Protein AF-A0A453S088-F1 (afdb_monomer_lite)

Organism: Aegilops tauschii subsp. strangulata (NCBI:txid200361)

Secondary structure (DSSP, 8-state):
------HHHHHHHHHHHHHHHHHH-S-------TT--HHHHHHHHHHTTTT-------HHHHHHHHHHHHHHH--THHHHHHHH----

Structure (mmCIF, N/CA/C/O backbone):
data_AF-A0A453S088-F1
#
_entry.id   AF-A0A453S088-F1
#
loop_
_atom_site.group_PDB
_atom_site.id
_atom_site.type_symbol
_atom_site.label_atom_id
_atom_site.label_alt_id
_atom_site.label_comp_id
_atom_site.label_asym_id
_atom_site.label_entity_id
_atom_site.label_seq_id
_atom_site.pdbx_PDB_ins_code
_atom_site.Cartn_x
_atom_site.Cartn_y
_atom_site.Cartn_z
_atom_site.occupancy
_atom_site.B_iso_or_equiv
_atom_site.auth_seq_id
_atom_site.auth_comp_id
_atom_site.auth_asym_id
_atom_site.auth_atom_id
_atom_site.pdbx_PDB_model_num
ATOM 1 N N . MET A 1 1 ? 15.121 19.888 -1.683 1.00 48.75 1 MET A N 1
ATOM 2 C CA . MET A 1 1 ? 15.438 19.184 -0.417 1.00 48.75 1 MET A CA 1
ATOM 3 C C . MET A 1 1 ? 14.147 18.648 0.186 1.00 48.75 1 MET A C 1
ATOM 5 O O . MET A 1 1 ? 13.173 19.385 0.233 1.00 48.75 1 MET A O 1
ATOM 9 N N . ALA A 1 2 ? 14.090 17.373 0.577 1.00 68.44 2 ALA A N 1
ATOM 10 C CA . ALA A 1 2 ? 12.868 16.791 1.134 1.00 68.44 2 ALA A CA 1
ATOM 11 C C . ALA A 1 2 ? 12.667 17.241 2.590 1.00 68.44 2 ALA A C 1
ATOM 13 O O . ALA A 1 2 ? 13.550 17.044 3.424 1.00 68.44 2 ALA A O 1
ATOM 14 N N . ILE A 1 3 ? 11.498 17.811 2.894 1.00 77.25 3 ILE A N 1
ATOM 15 C CA . ILE A 1 3 ? 11.087 18.166 4.259 1.00 77.25 3 ILE A CA 1
ATOM 16 C C . ILE A 1 3 ? 11.136 16.902 5.125 1.00 77.25 3 ILE A C 1
ATOM 18 O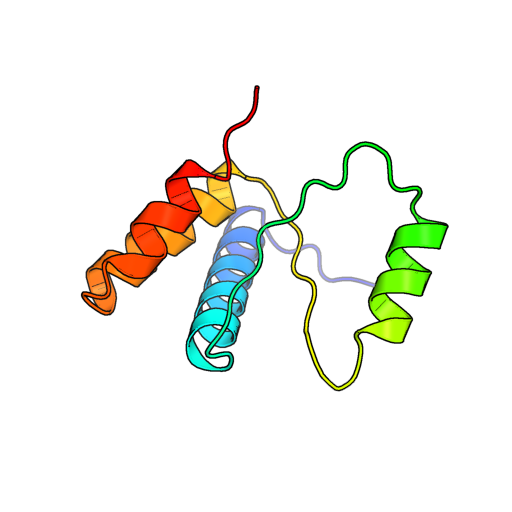 O . ILE A 1 3 ? 10.518 15.878 4.805 1.00 77.25 3 ILE A O 1
ATOM 22 N N . LYS A 1 4 ? 11.902 16.956 6.219 1.00 76.75 4 LYS A N 1
ATOM 23 C CA . LYS A 1 4 ? 12.150 15.815 7.105 1.00 76.75 4 LYS A CA 1
ATOM 24 C C . LYS A 1 4 ? 10.935 15.599 8.019 1.00 76.75 4 LYS A C 1
ATOM 26 O O . LYS A 1 4 ? 10.947 15.970 9.182 1.00 76.75 4 LYS A O 1
ATOM 31 N N . ARG A 1 5 ? 9.875 14.999 7.467 1.00 82.44 5 ARG A N 1
ATOM 32 C CA . ARG A 1 5 ? 8.652 14.642 8.208 1.00 82.44 5 ARG A CA 1
ATOM 33 C C . ARG A 1 5 ? 8.947 13.732 9.394 1.00 82.44 5 ARG A C 1
ATOM 35 O O . ARG A 1 5 ? 9.825 12.858 9.310 1.00 82.44 5 ARG A O 1
ATOM 42 N N . THR A 1 6 ? 8.167 13.885 10.459 1.00 90.06 6 THR A N 1
ATOM 43 C CA . THR A 1 6 ? 8.273 13.031 11.645 1.00 90.06 6 THR A CA 1
ATOM 44 C C . THR A 1 6 ? 7.919 11.577 11.310 1.00 90.06 6 THR A C 1
ATOM 46 O O . TH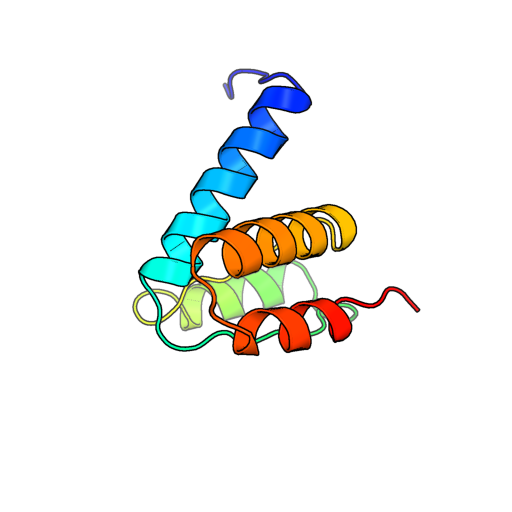R A 1 6 ? 7.254 11.265 10.315 1.00 90.06 6 THR A O 1
ATOM 49 N N . LYS A 1 7 ? 8.377 10.629 12.140 1.00 84.06 7 LYS A N 1
ATOM 50 C CA . LYS A 1 7 ? 8.055 9.200 11.952 1.00 84.06 7 LYS A CA 1
ATOM 51 C C . LYS A 1 7 ? 6.541 8.946 11.995 1.00 84.06 7 LYS A C 1
ATOM 53 O O . LYS A 1 7 ? 6.080 8.018 11.336 1.00 84.06 7 LYS A O 1
ATOM 58 N N . ALA A 1 8 ? 5.795 9.741 12.762 1.00 86.94 8 ALA A N 1
ATOM 59 C CA . ALA A 1 8 ? 4.344 9.641 12.877 1.00 86.94 8 ALA A CA 1
ATOM 60 C C . ALA A 1 8 ? 3.645 10.125 11.598 1.00 86.94 8 ALA A C 1
ATOM 62 O O . ALA A 1 8 ? 2.876 9.368 11.009 1.00 86.94 8 ALA A O 1
ATOM 63 N N . GLU A 1 9 ? 3.999 11.311 11.098 1.00 89.00 9 GLU A N 1
ATOM 64 C CA . GLU A 1 9 ? 3.450 11.863 9.849 1.00 89.00 9 GLU A CA 1
ATOM 65 C C . GLU A 1 9 ? 3.647 10.927 8.656 1.00 89.00 9 GLU A C 1
ATOM 67 O O . GLU A 1 9 ? 2.748 10.762 7.837 1.00 89.00 9 GLU A O 1
ATOM 72 N N . LYS A 1 10 ? 4.810 10.268 8.557 1.00 87.50 10 LYS A N 1
ATOM 73 C CA . LYS A 1 10 ? 5.070 9.299 7.481 1.00 87.50 10 LYS A CA 1
ATOM 74 C C . LYS A 1 10 ? 4.119 8.106 7.527 1.00 87.50 10 LYS A C 1
ATOM 76 O O . LYS A 1 10 ? 3.720 7.623 6.474 1.00 87.50 10 LYS A O 1
ATOM 81 N N . LYS A 1 11 ? 3.767 7.627 8.725 1.00 87.62 11 LYS A N 1
ATOM 82 C CA . LYS A 1 11 ? 2.815 6.520 8.890 1.00 87.62 11 LYS A CA 1
ATOM 83 C C . LYS A 1 11 ? 1.406 6.952 8.500 1.00 87.62 11 LYS A C 1
ATOM 85 O O . LYS A 1 11 ? 0.751 6.210 7.785 1.00 87.62 11 LYS A O 1
ATOM 90 N N . ILE A 1 12 ? 0.988 8.147 8.919 1.00 89.25 12 ILE A N 1
ATOM 91 C CA . ILE A 1 12 ? -0.336 8.702 8.597 1.00 89.25 12 ILE A CA 1
ATOM 92 C C . ILE A 1 12 ? -0.471 8.921 7.087 1.00 89.25 12 ILE A C 1
ATOM 94 O O . ILE A 1 12 ? -1.427 8.454 6.481 1.00 89.25 12 ILE A O 1
ATOM 98 N N . ALA A 1 13 ? 0.521 9.553 6.455 1.00 90.62 13 ALA A N 1
ATOM 99 C CA . ALA A 1 13 ? 0.506 9.780 5.012 1.00 90.62 13 ALA A CA 1
ATOM 100 C C . ALA A 1 13 ? 0.523 8.467 4.210 1.00 90.62 13 ALA A C 1
ATOM 102 O O . ALA A 1 13 ? -0.076 8.382 3.142 1.00 90.62 13 ALA A O 1
ATOM 103 N N . TYR A 1 14 ? 1.216 7.439 4.712 1.00 91.06 14 TYR A N 1
ATOM 104 C CA . TYR A 1 14 ? 1.211 6.118 4.088 1.00 91.06 14 TYR A CA 1
ATOM 105 C C . TYR A 1 14 ? -0.153 5.433 4.212 1.00 91.06 14 TYR A C 1
ATOM 107 O O . TYR A 1 14 ? -0.634 4.875 3.233 1.00 91.06 14 TYR A O 1
ATOM 115 N N . ASP A 1 15 ? -0.771 5.492 5.393 1.00 89.19 15 ASP A N 1
ATOM 116 C CA . ASP A 1 15 ? -2.097 4.925 5.659 1.00 89.19 15 ASP A CA 1
ATOM 117 C C . ASP A 1 15 ? -3.169 5.557 4.763 1.00 89.19 15 ASP A C 1
ATOM 119 O O . ASP A 1 15 ? -3.912 4.851 4.086 1.00 89.19 15 ASP A O 1
ATOM 123 N N . GLN A 1 16 ? -3.160 6.890 4.658 1.00 91.31 16 GLN A N 1
ATOM 124 C CA . GLN A 1 16 ? -4.040 7.627 3.749 1.00 91.31 16 GLN A CA 1
ATOM 125 C C . GLN A 1 16 ? -3.847 7.193 2.295 1.00 91.31 16 GLN A C 1
ATOM 127 O O . GLN A 1 16 ? -4.820 6.912 1.603 1.00 91.31 16 GLN A O 1
ATOM 132 N N . LYS A 1 17 ? -2.592 7.085 1.842 1.00 92.38 17 LYS A N 1
ATOM 133 C CA . LYS A 1 17 ? -2.290 6.657 0.474 1.00 92.38 17 LYS A CA 1
ATOM 134 C C . LYS A 1 17 ? -2.747 5.223 0.201 1.00 92.38 17 LYS A C 1
ATOM 136 O O . LYS A 1 17 ? -3.210 4.933 -0.894 1.00 92.38 17 LYS A O 1
ATOM 141 N N . LEU A 1 18 ? -2.587 4.321 1.167 1.00 90.88 18 LEU A N 1
ATOM 142 C CA . LEU A 1 18 ? -3.006 2.931 1.021 1.00 90.88 18 LEU A CA 1
ATOM 143 C C . LEU A 1 18 ? -4.533 2.827 0.955 1.00 90.88 18 LEU A C 1
ATOM 145 O O . LEU A 1 18 ? -5.029 2.149 0.064 1.00 90.88 18 LEU A O 1
ATOM 149 N N . CYS A 1 19 ? -5.262 3.527 1.832 1.00 89.12 19 CYS A N 1
ATOM 150 C CA . CYS A 1 19 ? -6.728 3.565 1.786 1.00 89.12 19 CYS A CA 1
ATOM 151 C C . CYS A 1 19 ? -7.237 4.078 0.432 1.00 89.12 19 CYS A C 1
ATOM 153 O O . CYS A 1 19 ? -8.073 3.427 -0.177 1.00 89.12 19 CYS A O 1
ATOM 155 N N . GLN A 1 20 ? -6.667 5.177 -0.076 1.00 91.19 20 GLN A N 1
ATOM 156 C CA . GLN A 1 20 ? -7.038 5.726 -1.387 1.00 91.19 20 GLN A CA 1
ATOM 157 C C . GLN A 1 20 ? -6.860 4.704 -2.516 1.00 91.19 20 GLN A C 1
ATOM 159 O O . GLN A 1 20 ? -7.752 4.535 -3.336 1.00 91.19 20 GLN A O 1
ATOM 164 N N . LEU A 1 21 ? -5.737 3.980 -2.536 1.00 90.88 21 LEU A N 1
ATOM 165 C CA . LEU A 1 21 ? -5.483 2.964 -3.562 1.00 90.88 21 LEU A CA 1
ATOM 166 C C . LEU A 1 21 ? -6.413 1.749 -3.440 1.00 90.88 21 LEU A C 1
ATOM 168 O O . LEU A 1 21 ? -6.755 1.150 -4.453 1.00 90.88 21 LEU A O 1
ATOM 172 N N . LEU A 1 22 ? -6.807 1.364 -2.223 1.00 87.12 22 LEU A N 1
ATOM 173 C CA . LEU A 1 22 ? -7.774 0.279 -2.025 1.00 87.12 22 LEU A CA 1
ATOM 174 C C . LEU A 1 22 ? -9.187 0.663 -2.481 1.00 87.12 22 LEU A C 1
ATOM 176 O O . LEU A 1 22 ? -9.940 -0.211 -2.891 1.00 87.12 22 LEU A O 1
ATOM 180 N N . GLU A 1 23 ? -9.542 1.945 -2.400 1.00 87.19 23 GLU A N 1
ATOM 181 C CA . GLU A 1 23 ? -10.829 2.462 -2.876 1.00 87.19 23 GLU A CA 1
ATOM 182 C C . GLU A 1 23 ? -10.838 2.672 -4.399 1.00 87.19 23 GLU A C 1
ATOM 184 O O . GLU A 1 23 ? -11.843 2.408 -5.054 1.00 87.19 23 GLU A O 1
ATOM 189 N N . GLU A 1 24 ? -9.720 3.126 -4.974 1.00 90.38 24 GLU A N 1
ATOM 190 C CA . GLU A 1 24 ? -9.585 3.410 -6.409 1.00 90.38 24 GLU A CA 1
ATOM 191 C C . GLU A 1 24 ? -9.528 2.135 -7.266 1.00 90.38 24 GLU A C 1
ATOM 193 O O . GLU A 1 24 ? -10.078 2.098 -8.368 1.00 90.38 24 GLU A O 1
ATOM 198 N N . TYR A 1 25 ? -8.880 1.077 -6.770 1.00 89.00 25 TYR A N 1
ATOM 199 C CA . TYR A 1 25 ? -8.653 -0.152 -7.529 1.00 89.00 25 TYR A CA 1
ATOM 200 C C . TYR A 1 25 ? -9.483 -1.321 -6.998 1.00 89.00 25 TYR A C 1
ATOM 202 O O . TYR A 1 25 ? -9.439 -1.671 -5.825 1.00 89.00 25 TYR A O 1
ATOM 210 N N . THR A 1 26 ? -10.173 -2.013 -7.905 1.00 86.00 26 THR A N 1
ATOM 211 C CA . THR A 1 26 ? -11.030 -3.164 -7.570 1.00 86.00 26 THR A CA 1
ATOM 212 C C . THR A 1 26 ? -10.260 -4.456 -7.297 1.00 86.00 26 THR A C 1
ATOM 214 O O . THR A 1 26 ? -10.806 -5.384 -6.705 1.00 86.00 26 THR A O 1
ATOM 217 N N . LYS A 1 27 ? -9.002 -4.551 -7.746 1.00 87.44 27 LYS A N 1
ATOM 218 C CA . LYS A 1 27 ? -8.166 -5.752 -7.620 1.00 87.44 27 LYS A CA 1
ATOM 219 C C . LYS A 1 27 ? -6.875 -5.431 -6.886 1.00 87.44 27 LYS A C 1
ATOM 221 O O . LYS A 1 27 ? -6.185 -4.471 -7.219 1.00 87.44 27 LYS A O 1
ATOM 226 N N . VAL A 1 28 ? -6.515 -6.294 -5.939 1.00 88.69 28 VAL A N 1
ATOM 227 C CA . VAL A 1 28 ? -5.285 -6.185 -5.150 1.00 88.69 28 VAL A CA 1
ATOM 228 C C . VAL A 1 28 ? -4.456 -7.453 -5.325 1.00 88.69 28 VAL A C 1
ATOM 230 O O . VAL A 1 28 ? -4.974 -8.561 -5.220 1.00 88.69 28 VAL A O 1
ATOM 233 N N . LEU A 1 29 ? -3.156 -7.283 -5.567 1.00 88.94 29 LEU A N 1
ATOM 234 C CA . LEU A 1 29 ? -2.186 -8.370 -5.674 1.00 88.94 29 LEU A CA 1
ATOM 235 C C . LEU A 1 29 ? -1.117 -8.212 -4.587 1.00 88.94 29 LEU A C 1
ATOM 237 O O . LEU A 1 29 ? -0.522 -7.143 -4.447 1.00 88.94 29 LEU A O 1
ATOM 241 N N . ILE A 1 30 ? -0.834 -9.290 -3.857 1.00 88.50 30 ILE A N 1
ATOM 242 C CA . ILE A 1 30 ? 0.324 -9.377 -2.962 1.00 88.50 30 ILE A CA 1
ATOM 243 C C . ILE A 1 30 ? 1.390 -10.221 -3.656 1.00 88.50 30 ILE A C 1
ATOM 245 O O . ILE A 1 30 ? 1.139 -11.366 -4.019 1.00 88.50 30 ILE A O 1
ATOM 249 N N . ALA A 1 31 ? 2.581 -9.649 -3.825 1.00 87.88 31 ALA A N 1
ATOM 250 C CA . ALA A 1 31 ? 3.724 -10.315 -4.435 1.00 87.88 31 ALA A CA 1
ATOM 251 C C . ALA A 1 31 ? 4.940 -10.269 -3.501 1.00 87.88 31 ALA A C 1
ATOM 253 O O . ALA A 1 31 ? 5.167 -9.276 -2.805 1.00 87.88 31 ALA A O 1
ATOM 254 N N . VAL A 1 32 ? 5.730 -11.343 -3.513 1.00 87.38 32 VAL A N 1
ATOM 255 C CA . VAL A 1 32 ? 7.012 -11.441 -2.800 1.00 87.38 32 VAL A CA 1
ATOM 256 C C . VAL A 1 32 ? 8.112 -10.837 -3.674 1.00 87.38 32 VAL A C 1
ATOM 258 O O . VAL A 1 32 ? 8.160 -11.094 -4.874 1.00 87.38 32 VAL A O 1
ATOM 261 N N . ALA A 1 33 ? 8.992 -10.025 -3.084 1.00 87.00 33 ALA A N 1
ATOM 262 C CA . ALA A 1 33 ? 10.016 -9.268 -3.810 1.00 87.00 33 ALA A CA 1
ATOM 263 C C . ALA A 1 33 ? 11.458 -9.586 -3.358 1.00 87.00 33 ALA A C 1
ATOM 265 O O . ALA A 1 33 ? 12.350 -8.767 -3.561 1.00 87.00 33 ALA A O 1
ATOM 266 N N . ASP A 1 34 ? 11.694 -10.756 -2.754 1.00 86.69 34 ASP A N 1
ATOM 267 C CA . ASP A 1 34 ? 12.965 -11.091 -2.085 1.00 86.69 34 ASP A CA 1
ATOM 268 C C . ASP A 1 34 ? 14.158 -11.214 -3.046 1.00 86.69 34 ASP A C 1
ATOM 270 O O . ASP A 1 34 ? 15.275 -10.837 -2.706 1.00 86.69 34 ASP A O 1
ATOM 274 N N . ASN A 1 35 ? 13.912 -11.666 -4.279 1.00 87.94 35 ASN A N 1
ATOM 275 C CA . ASN A 1 35 ? 14.955 -11.922 -5.279 1.00 87.94 35 ASN A CA 1
ATOM 276 C C . ASN A 1 35 ? 14.933 -10.909 -6.433 1.00 87.94 35 ASN A C 1
ATOM 278 O O . ASN A 1 35 ? 15.335 -11.227 -7.551 1.00 87.94 35 ASN A O 1
ATOM 282 N N . VAL A 1 36 ? 14.420 -9.700 -6.188 1.00 89.62 36 VAL A N 1
ATOM 283 C CA . VAL A 1 36 ? 14.282 -8.665 -7.219 1.00 89.62 36 VAL A CA 1
ATOM 284 C C . VAL A 1 36 ? 15.259 -7.530 -6.945 1.00 89.62 36 VAL A C 1
ATOM 286 O O . VAL A 1 36 ? 15.139 -6.800 -5.961 1.00 89.62 36 VAL A O 1
ATOM 289 N N . GLY A 1 37 ? 16.219 -7.341 -7.850 1.00 93.56 37 GLY A N 1
ATOM 290 C CA . GLY A 1 37 ? 17.159 -6.227 -7.763 1.00 93.56 37 GLY A CA 1
ATOM 291 C C . GLY A 1 37 ? 16.471 -4.873 -7.977 1.00 93.56 37 GLY A C 1
ATOM 292 O O . GLY A 1 37 ? 15.480 -4.762 -8.700 1.00 93.56 37 GLY A O 1
ATOM 293 N N . SER A 1 38 ? 17.037 -3.797 -7.422 1.00 91.75 38 SER A N 1
ATOM 294 C CA . SER A 1 38 ? 16.465 -2.441 -7.518 1.00 91.75 38 SER A CA 1
ATOM 295 C C . SER A 1 38 ? 16.177 -1.997 -8.957 1.00 91.75 38 SER A C 1
ATOM 297 O O . SER A 1 38 ? 15.163 -1.347 -9.208 1.00 91.75 38 SER A O 1
ATOM 299 N N . LYS A 1 39 ? 17.050 -2.357 -9.911 1.00 94.62 39 LYS A N 1
ATOM 300 C CA . LYS A 1 39 ? 16.876 -2.040 -11.338 1.00 94.62 39 LYS A CA 1
ATOM 301 C C . LYS A 1 39 ? 15.699 -2.804 -11.950 1.00 94.62 39 LYS A C 1
ATOM 303 O O . LYS A 1 39 ? 14.841 -2.184 -12.570 1.00 94.62 39 LYS A O 1
ATOM 308 N N . GLN A 1 40 ? 15.615 -4.110 -11.699 1.00 93.50 40 GLN A N 1
ATOM 309 C CA . GLN A 1 40 ? 14.507 -4.949 -12.166 1.00 93.50 40 GLN A CA 1
ATOM 310 C C . GLN A 1 40 ? 13.172 -4.444 -11.614 1.00 93.50 40 GLN A C 1
ATOM 312 O O . GLN A 1 40 ? 12.209 -4.288 -12.357 1.00 93.50 40 GLN A O 1
ATOM 317 N N . LEU A 1 41 ? 13.120 -4.081 -10.328 1.00 93.12 41 LEU A N 1
ATOM 318 C CA . LEU A 1 41 ? 11.907 -3.532 -9.727 1.00 93.12 41 LEU A CA 1
ATOM 319 C C . LEU A 1 41 ? 11.491 -2.202 -10.376 1.00 93.12 41 LEU A C 1
ATOM 321 O O . LEU A 1 41 ? 10.301 -1.931 -10.530 1.00 93.12 41 LEU A O 1
ATOM 325 N N . GLN A 1 42 ? 12.451 -1.354 -10.758 1.00 93.25 42 GLN A N 1
ATOM 326 C CA . GLN A 1 42 ? 12.160 -0.113 -11.480 1.00 93.25 42 GLN A CA 1
ATOM 327 C C . GLN A 1 42 ? 11.637 -0.373 -12.896 1.00 93.25 42 GLN A C 1
ATOM 329 O O . GLN A 1 42 ? 10.742 0.343 -13.337 1.00 93.25 42 GLN A O 1
ATOM 334 N N . GLU A 1 43 ? 12.163 -1.377 -13.594 1.00 94.38 43 GLU A N 1
ATOM 335 C CA . GLU A 1 43 ? 11.682 -1.798 -14.915 1.00 94.38 43 GLU A CA 1
ATOM 336 C C . GLU A 1 43 ? 10.263 -2.373 -14.835 1.00 94.38 43 GLU A C 1
ATOM 338 O O . GLU A 1 43 ? 9.388 -1.916 -15.568 1.00 94.38 43 GLU A O 1
ATOM 343 N N . ILE A 1 44 ? 9.987 -3.247 -13.861 1.00 92.69 44 ILE A N 1
ATOM 344 C CA . ILE A 1 44 ? 8.634 -3.758 -13.580 1.00 92.69 44 ILE A CA 1
ATOM 345 C C . ILE A 1 44 ? 7.679 -2.596 -13.281 1.00 92.69 44 ILE A C 1
ATOM 347 O O . ILE A 1 44 ? 6.594 -2.507 -13.849 1.00 92.69 44 ILE A O 1
ATOM 351 N N . ARG A 1 45 ? 8.097 -1.639 -12.442 1.00 92.94 45 ARG A N 1
ATOM 352 C CA . ARG A 1 45 ? 7.299 -0.437 -12.160 1.00 92.94 45 ARG A CA 1
ATOM 353 C C . ARG A 1 45 ? 7.049 0.407 -13.405 1.00 92.94 45 ARG A C 1
ATOM 355 O O . ARG A 1 45 ? 6.002 1.031 -13.467 1.00 92.94 45 ARG A O 1
ATOM 362 N N . LYS A 1 46 ? 7.987 0.484 -14.354 1.00 94.12 46 LYS A N 1
ATOM 363 C CA . LYS A 1 46 ? 7.776 1.203 -15.620 1.00 94.12 46 LYS A CA 1
ATOM 364 C C . LYS A 1 46 ? 6.745 0.493 -16.490 1.00 94.12 46 LYS A C 1
ATOM 366 O O . LYS A 1 46 ? 5.884 1.179 -17.018 1.00 94.12 46 LYS A O 1
ATOM 371 N N . GLY A 1 47 ? 6.818 -0.834 -16.590 1.00 93.62 47 GLY A N 1
ATOM 372 C CA . GLY A 1 47 ? 5.868 -1.631 -17.368 1.00 93.62 47 GLY A CA 1
ATOM 373 C C . GLY A 1 47 ? 4.442 -1.592 -16.818 1.00 93.62 47 GLY A C 1
ATOM 374 O O . GLY A 1 47 ? 3.500 -1.627 -17.590 1.00 93.62 47 GLY A O 1
ATOM 375 N N . LEU A 1 48 ? 4.282 -1.463 -15.497 1.00 91.88 48 LEU A N 1
ATOM 376 C CA . LEU A 1 48 ? 2.966 -1.389 -14.848 1.00 91.88 48 LEU A CA 1
ATOM 377 C C . LEU A 1 48 ? 2.366 0.027 -14.797 1.00 91.88 48 LEU A C 1
ATOM 379 O O . LEU A 1 48 ? 1.207 0.179 -14.417 1.00 91.88 48 LEU A O 1
ATOM 383 N N . ARG A 1 49 ? 3.132 1.076 -15.131 1.00 91.12 49 ARG A N 1
ATOM 384 C CA . ARG A 1 49 ? 2.621 2.458 -15.107 1.00 91.12 49 ARG A CA 1
ATOM 385 C C . ARG A 1 49 ? 1.512 2.632 -16.139 1.00 91.12 49 ARG A C 1
ATOM 387 O O . ARG A 1 49 ? 1.694 2.279 -17.294 1.00 91.12 49 ARG A O 1
ATOM 394 N N . GLY A 1 50 ? 0.428 3.280 -15.725 1.00 86.81 50 GLY A N 1
ATOM 395 C CA . GLY A 1 50 ? -0.764 3.500 -16.548 1.00 86.81 50 GLY A CA 1
ATOM 396 C C . GLY A 1 50 ? -1.907 2.607 -16.089 1.00 86.81 50 GLY A C 1
ATOM 397 O O . GLY A 1 50 ? -2.971 3.117 -15.764 1.00 86.81 50 GLY A O 1
ATOM 398 N N . ASP A 1 51 ? -1.628 1.314 -15.926 1.00 87.31 51 ASP A N 1
ATOM 399 C CA . ASP A 1 51 ? -2.656 0.331 -15.575 1.00 87.31 51 ASP A CA 1
ATOM 400 C C . ASP A 1 51 ? -2.712 0.031 -14.074 1.00 87.31 51 ASP A C 1
ATOM 402 O O . ASP A 1 51 ? -3.760 -0.326 -13.537 1.00 87.31 51 ASP A O 1
ATOM 406 N N . SER A 1 52 ? -1.580 0.103 -13.365 1.00 90.31 52 SER A N 1
ATOM 407 C CA . SER A 1 52 ? -1.497 -0.329 -11.965 1.00 90.31 52 SER A CA 1
ATOM 408 C C . SER A 1 52 ? -0.418 0.401 -11.167 1.00 90.31 52 SER A C 1
ATOM 410 O O . SER A 1 52 ? 0.586 0.889 -11.690 1.00 90.31 52 SER A O 1
ATOM 412 N N . ILE A 1 53 ? -0.596 0.447 -9.844 1.00 92.00 53 ILE A N 1
ATOM 413 C CA . ILE A 1 53 ? 0.337 1.113 -8.930 1.00 92.00 53 ILE A CA 1
ATOM 414 C C . ILE A 1 53 ? 0.951 0.099 -7.967 1.00 92.00 53 ILE A C 1
ATOM 416 O O . ILE A 1 53 ? 0.266 -0.560 -7.192 1.00 92.00 53 ILE A O 1
ATOM 420 N N . VAL A 1 54 ? 2.285 0.031 -7.957 1.00 91.62 54 VAL A N 1
ATOM 421 C CA . VAL A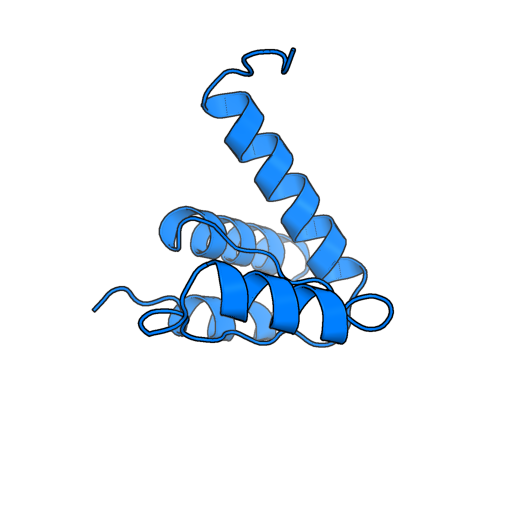 1 54 ? 3.033 -0.795 -6.998 1.00 91.62 54 VAL A CA 1
ATOM 422 C C . VAL A 1 54 ? 3.338 0.008 -5.732 1.00 91.62 54 VAL A C 1
ATOM 424 O O . VAL A 1 54 ? 4.198 0.902 -5.731 1.00 91.62 54 VAL A O 1
ATOM 427 N N . LEU A 1 55 ? 2.691 -0.349 -4.624 1.00 90.75 55 LEU A N 1
ATOM 428 C CA . LEU A 1 55 ? 2.982 0.172 -3.289 1.00 90.75 55 LEU A CA 1
ATOM 429 C C . LEU A 1 55 ? 3.856 -0.833 -2.521 1.00 90.75 55 LEU A C 1
ATOM 431 O O . LEU A 1 55 ? 3.501 -1.995 -2.385 1.00 90.75 55 LEU A O 1
ATOM 435 N N . MET A 1 56 ? 4.995 -0.384 -1.991 1.00 89.12 56 MET A N 1
ATOM 436 C CA . MET A 1 56 ? 5.805 -1.181 -1.058 1.00 89.12 56 MET A CA 1
ATOM 437 C C . MET A 1 56 ? 5.856 -0.497 0.302 1.00 89.12 56 MET A C 1
ATOM 439 O O . MET A 1 56 ? 5.764 0.728 0.394 1.00 89.12 56 MET A O 1
ATOM 443 N N . GLY A 1 57 ? 6.004 -1.279 1.365 1.00 88.38 57 GLY A N 1
ATOM 444 C CA . GLY A 1 57 ? 6.117 -0.771 2.725 1.00 88.38 57 GLY A CA 1
ATOM 445 C C . GLY A 1 57 ? 6.368 -1.883 3.728 1.00 88.38 57 GLY A C 1
ATOM 446 O O . GLY A 1 57 ? 6.559 -3.039 3.370 1.00 88.38 57 GLY A O 1
ATOM 447 N N . LYS A 1 58 ? 6.386 -1.522 5.011 1.00 88.62 58 LYS A N 1
ATOM 448 C CA . LYS A 1 58 ? 6.614 -2.491 6.083 1.00 88.62 58 LYS A CA 1
ATOM 449 C C . LYS A 1 58 ? 5.374 -3.370 6.260 1.00 88.62 58 LYS A C 1
ATOM 451 O O . LYS A 1 58 ? 4.303 -2.832 6.538 1.00 88.62 58 LYS A O 1
ATOM 456 N N . ASN A 1 59 ? 5.539 -4.693 6.230 1.00 88.81 59 ASN A N 1
ATOM 457 C CA . ASN A 1 59 ? 4.441 -5.664 6.374 1.00 88.81 59 ASN A CA 1
ATOM 458 C C . ASN A 1 59 ? 3.549 -5.383 7.590 1.00 88.81 59 ASN A C 1
ATOM 460 O O . ASN A 1 59 ? 2.327 -5.398 7.488 1.00 88.81 59 ASN A O 1
ATOM 464 N N . THR A 1 60 ? 4.149 -5.042 8.737 1.00 88.00 60 THR A N 1
ATOM 465 C CA . THR A 1 60 ? 3.398 -4.717 9.963 1.00 88.00 60 THR A CA 1
ATOM 466 C C . THR A 1 60 ? 2.492 -3.496 9.800 1.00 88.00 60 THR A C 1
ATOM 468 O O . THR A 1 60 ? 1.439 -3.422 10.421 1.00 88.00 60 THR A O 1
ATOM 471 N N . LEU A 1 61 ? 2.923 -2.513 9.004 1.00 89.00 61 LEU A N 1
ATOM 472 C CA . LEU A 1 61 ? 2.175 -1.286 8.757 1.00 89.00 61 LEU A CA 1
ATOM 473 C C . LEU A 1 61 ? 1.025 -1.583 7.790 1.00 89.00 61 LEU A C 1
ATOM 475 O O . LEU A 1 61 ? -0.120 -1.311 8.127 1.00 89.00 61 LEU A O 1
ATOM 479 N N . ILE A 1 62 ? 1.326 -2.231 6.664 1.00 89.88 62 ILE A N 1
ATOM 480 C CA . ILE A 1 62 ? 0.337 -2.618 5.648 1.00 89.88 62 ILE A CA 1
ATOM 481 C C . ILE A 1 62 ? -0.777 -3.466 6.279 1.00 89.88 62 ILE A C 1
ATOM 483 O O . ILE A 1 62 ? -1.953 -3.150 6.135 1.00 89.88 62 ILE A O 1
ATOM 487 N N . ARG A 1 63 ? -0.413 -4.483 7.072 1.00 89.12 63 ARG A N 1
ATOM 488 C CA . ARG A 1 63 ? -1.369 -5.351 7.775 1.00 89.12 63 ARG A CA 1
ATOM 489 C C . ARG A 1 63 ? -2.300 -4.571 8.704 1.00 89.12 63 ARG A C 1
ATOM 491 O O . ARG A 1 63 ? -3.485 -4.877 8.773 1.00 89.12 63 ARG A O 1
ATOM 498 N N . ARG A 1 64 ? -1.774 -3.581 9.431 1.00 88.56 64 ARG A N 1
ATOM 499 C CA . ARG A 1 64 ? -2.583 -2.739 10.322 1.00 88.56 64 ARG A CA 1
ATOM 500 C C . ARG A 1 64 ? -3.570 -1.885 9.526 1.00 88.56 64 ARG A C 1
ATOM 502 O O . ARG A 1 64 ? -4.734 -1.841 9.901 1.00 88.56 64 ARG A O 1
ATOM 509 N N . CYS A 1 65 ? -3.115 -1.237 8.456 1.00 88.31 65 CYS A N 1
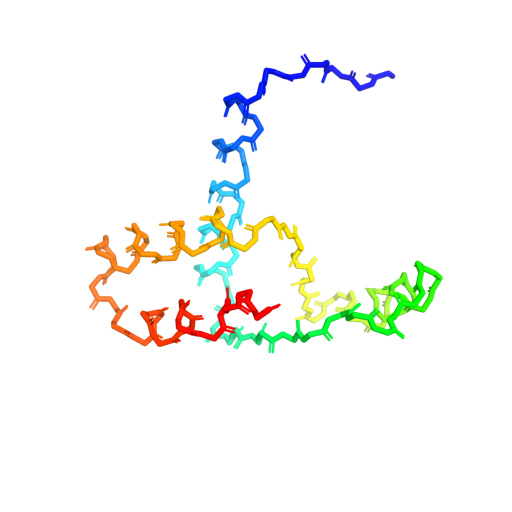ATOM 510 C CA . CYS A 1 65 ? -3.961 -0.392 7.611 1.00 88.31 65 CYS A CA 1
ATOM 511 C C . CYS A 1 65 ? -5.106 -1.192 6.987 1.00 88.31 65 CYS A C 1
ATOM 513 O O . CYS A 1 65 ? -6.254 -0.782 7.085 1.00 88.31 65 CYS A O 1
ATOM 515 N N . ILE A 1 66 ? -4.805 -2.375 6.442 1.00 88.25 66 ILE A N 1
ATOM 516 C CA . ILE A 1 66 ? -5.808 -3.273 5.855 1.00 88.25 66 ILE A CA 1
ATOM 517 C C . ILE A 1 66 ? -6.872 -3.672 6.884 1.00 88.25 66 ILE A C 1
ATOM 519 O O . ILE A 1 66 ? -8.058 -3.601 6.581 1.00 88.25 66 ILE A O 1
ATOM 523 N N . LYS A 1 67 ? -6.475 -4.031 8.115 1.00 87.12 67 LYS A N 1
ATOM 524 C CA . LYS A 1 67 ? -7.431 -4.364 9.185 1.00 87.12 67 LYS A CA 1
ATOM 525 C C . LYS A 1 67 ? -8.353 -3.188 9.51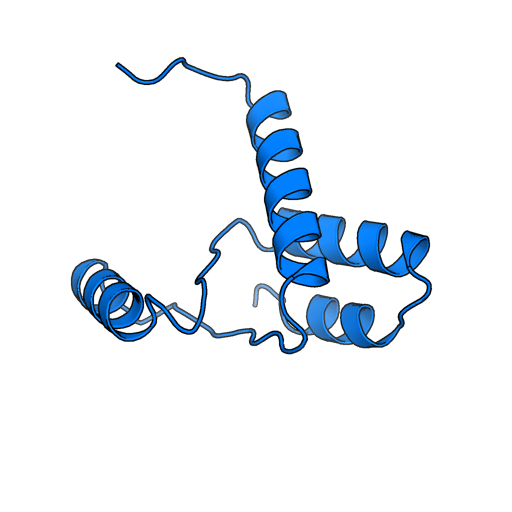1 1.00 87.12 67 LYS A C 1
ATOM 527 O O . LYS A 1 67 ? -9.568 -3.336 9.447 1.00 87.12 67 LYS A O 1
ATOM 532 N N . VAL A 1 68 ? -7.777 -2.013 9.766 1.00 87.56 68 VAL A N 1
ATOM 533 C CA . VAL A 1 68 ? -8.546 -0.798 10.086 1.00 87.56 68 VAL A CA 1
ATOM 534 C C . VAL A 1 68 ? -9.474 -0.402 8.933 1.00 87.56 68 VAL A C 1
ATOM 536 O O . VAL A 1 68 ? -10.597 0.030 9.170 1.00 87.56 68 VAL A O 1
ATOM 539 N N . HIS A 1 69 ? -9.028 -0.546 7.685 1.00 85.56 69 HIS A N 1
ATOM 540 C CA . HIS A 1 69 ? -9.856 -0.262 6.516 1.00 85.56 69 HIS A CA 1
ATOM 541 C C . HIS A 1 69 ? -10.994 -1.285 6.369 1.00 85.56 69 HIS A C 1
ATOM 543 O O . HIS A 1 69 ? -12.138 -0.898 6.162 1.00 85.56 69 HIS A O 1
ATOM 549 N N . SER A 1 70 ? -10.720 -2.578 6.570 1.00 85.06 70 SER A N 1
ATOM 550 C CA . SER A 1 70 ? -11.746 -3.630 6.516 1.00 85.06 70 SER A CA 1
ATOM 551 C C . SER A 1 70 ? -12.834 -3.460 7.582 1.00 85.06 70 SER A C 1
ATOM 553 O O . SER A 1 70 ? -14.007 -3.665 7.287 1.00 85.06 70 SER A O 1
ATOM 555 N N . GLU A 1 71 ? -12.473 -3.013 8.791 1.00 84.50 71 GLU A N 1
ATOM 556 C CA . GLU A 1 71 ? -13.426 -2.702 9.865 1.00 84.50 71 GLU A CA 1
ATOM 557 C C . GLU A 1 71 ? -14.332 -1.517 9.503 1.00 84.50 71 GLU A C 1
ATOM 559 O O . GLU A 1 71 ? -15.513 -1.524 9.839 1.00 84.50 71 GLU A O 1
ATOM 564 N N . LYS A 1 72 ? -13.800 -0.517 8.788 1.00 83.50 72 LYS A N 1
ATOM 565 C CA . LYS A 1 72 ? -14.559 0.663 8.345 1.00 83.50 72 LYS A CA 1
ATOM 566 C C . LYS A 1 72 ? -15.506 0.360 7.187 1.00 83.50 72 LYS A C 1
ATOM 568 O O . LYS A 1 72 ? -16.638 0.827 7.196 1.00 83.50 72 LYS A O 1
ATOM 573 N N . THR A 1 73 ? -15.040 -0.399 6.198 1.00 80.50 73 THR A N 1
ATOM 574 C CA . THR A 1 73 ? -15.799 -0.695 4.970 1.00 80.50 73 THR A CA 1
ATOM 575 C C . THR A 1 73 ? -16.707 -1.922 5.142 1.00 80.50 73 THR A C 1
ATOM 577 O O . THR A 1 73 ? -17.600 -2.153 4.335 1.00 80.50 73 THR A O 1
ATOM 580 N N . GLY A 1 74 ? -16.490 -2.737 6.183 1.00 76.38 74 GLY A N 1
ATOM 581 C CA . GLY A 1 74 ? -17.215 -3.991 6.421 1.00 76.38 74 GLY A CA 1
ATOM 582 C C . GLY A 1 74 ? -16.850 -5.119 5.448 1.00 76.38 74 GLY A C 1
ATOM 583 O O . GLY A 1 74 ? -17.437 -6.201 5.507 1.00 76.38 74 GLY A O 1
ATOM 584 N N . ASN A 1 75 ? -15.883 -4.882 4.558 1.00 75.88 75 ASN A N 1
ATOM 585 C CA . ASN A 1 75 ? -15.523 -5.803 3.493 1.00 75.88 75 ASN A CA 1
ATOM 586 C C . ASN A 1 75 ? -14.461 -6.804 3.978 1.00 75.88 75 ASN A C 1
ATOM 588 O O . ASN A 1 75 ? -13.305 -6.443 4.228 1.00 75.88 75 ASN A O 1
ATOM 592 N N . LYS A 1 76 ? -14.880 -8.061 4.162 1.00 73.06 76 LYS A N 1
ATOM 593 C CA . LYS A 1 76 ? -14.071 -9.122 4.786 1.00 73.06 76 LYS A CA 1
ATOM 594 C C . LYS A 1 76 ? -12.987 -9.672 3.862 1.00 73.06 76 LYS A C 1
ATOM 596 O O . LYS A 1 76 ? -12.002 -10.201 4.365 1.00 73.06 76 LYS A O 1
ATOM 601 N N . ASP A 1 77 ? -13.108 -9.467 2.556 1.00 76.31 77 ASP A N 1
ATOM 602 C CA . ASP A 1 77 ? -12.161 -9.966 1.551 1.00 76.31 77 ASP A CA 1
ATOM 603 C C . ASP A 1 77 ? -10.741 -9.420 1.790 1.00 76.31 77 ASP A C 1
ATOM 605 O O . ASP A 1 77 ? -9.733 -10.111 1.632 1.00 76.31 77 ASP A O 1
ATOM 609 N N . PHE A 1 78 ? -10.639 -8.186 2.291 1.00 77.81 78 PHE A N 1
ATOM 610 C CA . PHE A 1 78 ? -9.357 -7.579 2.635 1.00 77.81 78 PHE A CA 1
ATOM 611 C C . PHE A 1 78 ? -8.684 -8.226 3.860 1.00 77.81 78 PHE A C 1
ATOM 613 O O . PHE A 1 78 ? -7.459 -8.161 3.995 1.00 77.81 78 PHE A O 1
ATOM 620 N N . LEU A 1 79 ? -9.433 -8.881 4.756 1.00 78.25 79 LEU A N 1
ATOM 621 C CA . LEU A 1 79 ? -8.847 -9.562 5.918 1.00 78.25 79 LEU A CA 1
ATOM 622 C C . LEU A 1 79 ? -7.979 -10.749 5.494 1.00 78.25 79 LEU A C 1
ATOM 624 O O . LEU A 1 79 ? -6.940 -10.991 6.117 1.00 78.25 79 LEU A O 1
ATOM 628 N N . GLU A 1 80 ? -8.347 -11.437 4.414 1.00 80.88 80 GLU A N 1
ATOM 629 C CA . GLU A 1 80 ? -7.577 -12.557 3.868 1.00 80.88 80 GLU A CA 1
ATOM 630 C C . GLU A 1 80 ? -6.214 -12.094 3.341 1.00 80.88 80 GLU A C 1
ATOM 632 O O . GLU A 1 80 ? -5.190 -12.720 3.625 1.00 80.88 80 GLU A O 1
ATOM 637 N N . LEU A 1 81 ? -6.161 -10.922 2.698 1.00 79.00 81 LEU A N 1
ATOM 638 C CA . LEU A 1 81 ? -4.908 -10.296 2.256 1.00 79.00 81 LEU A CA 1
ATOM 639 C C . LEU A 1 81 ? -3.949 -10.047 3.423 1.00 79.00 81 LEU A C 1
ATOM 641 O O . LEU A 1 81 ? -2.732 -10.206 3.300 1.00 79.00 81 LEU A O 1
ATOM 645 N N . SER A 1 82 ? -4.493 -9.686 4.588 1.00 78.88 82 SER A N 1
ATOM 646 C CA . SER A 1 82 ? -3.687 -9.455 5.784 1.00 78.88 82 SER A CA 1
ATOM 647 C C . SER A 1 82 ? -2.912 -10.714 6.195 1.00 78.88 82 SER A C 1
ATOM 649 O O . SER A 1 82 ? -1.772 -10.600 6.646 1.00 78.88 82 SER A O 1
ATOM 651 N N . ASN A 1 83 ? -3.477 -11.906 5.976 1.00 81.00 83 ASN A N 1
ATOM 652 C CA . ASN A 1 83 ? -2.862 -13.189 6.318 1.00 81.00 83 ASN A CA 1
ATOM 653 C C . ASN A 1 83 ? -1.720 -13.577 5.375 1.00 81.00 83 ASN A C 1
ATOM 655 O O . ASN A 1 83 ? -0.836 -14.315 5.793 1.00 81.00 83 ASN A O 1
ATOM 659 N N . LEU A 1 84 ? -1.681 -13.043 4.153 1.00 82.25 84 LEU A N 1
ATOM 660 C CA . LEU A 1 84 ? -0.617 -13.324 3.183 1.00 82.25 84 LEU A CA 1
ATOM 661 C C . LEU A 1 84 ? 0.657 -12.499 3.436 1.00 82.25 84 LEU A C 1
ATOM 663 O O . LEU A 1 84 ? 1.743 -12.884 3.018 1.00 82.25 84 LEU A O 1
ATOM 667 N N . LEU A 1 85 ? 0.566 -11.395 4.185 1.00 77.88 85 LEU A N 1
ATOM 668 C CA . LEU A 1 85 ? 1.694 -10.503 4.511 1.00 77.88 85 LEU A CA 1
ATOM 669 C C . LEU A 1 85 ? 2.608 -11.040 5.637 1.00 77.88 85 LEU A C 1
ATOM 671 O O . LEU A 1 85 ? 3.083 -10.268 6.483 1.00 77.88 85 LEU A O 1
ATOM 675 N N . VAL A 1 86 ? 2.771 -12.361 5.758 1.00 71.00 86 VAL A N 1
ATOM 676 C CA . VAL A 1 86 ? 3.531 -13.008 6.847 1.00 71.00 86 VAL A CA 1
ATOM 677 C C . VAL A 1 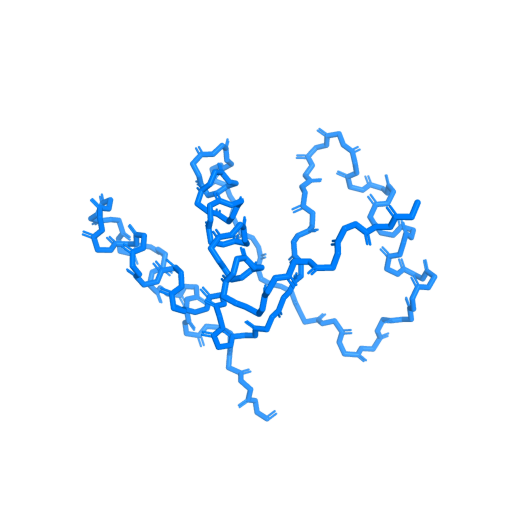86 ? 5.027 -12.898 6.585 1.00 71.00 86 VAL A C 1
ATOM 679 O O . VAL A 1 86 ? 5.515 -13.209 5.507 1.00 71.00 86 VAL A O 1
ATOM 682 N N . VAL A 1 87 ? 5.743 -12.438 7.609 1.00 58.28 87 VAL A N 1
ATOM 683 C CA . VAL A 1 87 ? 7.195 -12.569 7.711 1.00 58.28 87 VAL A CA 1
ATOM 684 C C . VAL A 1 87 ? 7.431 -13.997 8.193 1.00 58.28 87 VAL A C 1
ATOM 686 O O . VAL A 1 87 ? 7.079 -14.301 9.333 1.00 58.28 87 VAL A O 1
ATOM 689 N N . ARG A 1 88 ? 7.903 -14.883 7.316 1.00 49.66 88 ARG A N 1
ATOM 690 C CA . ARG A 1 88 ? 8.681 -16.034 7.782 1.00 49.66 88 ARG A CA 1
ATOM 691 C C . ARG A 1 88 ? 10.123 -15.586 7.940 1.00 49.66 88 ARG A C 1
ATOM 693 O O . ARG A 1 88 ? 10.555 -14.766 7.101 1.00 49.66 88 ARG A O 1
#

pLDDT: mean 85.68, std 8.42, range [48.75, 94.62]

Foldseek 3Di:
DDDPDDPVVVLVVLLVVLLVQVVVDPDDDDDDCPPPDPVNVVVVQVVCPPPDDDDDDDLVSSLVSLVVSCVVVVPCVSNVVNVVSDDD

Radius of gyration: 14.22 Å; chains: 1; bounding box: 34×35×30 Å

InterPro domains:
  IPR001790 Large ribosomal subunit protein uL10, N-terminal [PF00466] (8-86)
  IPR043141 Large ribosomal subunit protein uL10-like domain superfamily [G3DSA:3.30.70.1730] (5-87)
  IPR043141 Large ribosomal subunit protein uL10-like domain superfamily [SSF160369] (7-79)
  IPR050323 Universal ribosomal protein uL10 [PTHR45699] (4-84)

Sequence (88 aa):
MAIKRTKAEKKIAYDQKLCQLLEEYTKVLIAVADNVGSKQLQEIRKGLRGDSIVLMGKNTLIRRCIKVHSEKTGNKDFLELSNLLVVR